Protein AF-A0A2E0BIF6-F1 (afdb_monomer_lite)

Sequence (84 aa):
MVAEPKLVMVLWLDITATADWTEGDEVDPTPFQTVGWLHSSDDHVVKVGNTLDEEKKVYGITAFPRGCVERIQELQLSTSTFPV

Secondary structure (DSSP, 8-state):
-PPPPPEEEEEEEE----SS---GGG--PEEEEEEEEEEEE-SSEEEEEEEE-TT--EEEEEEEEGGGEEEEEE----------

pLDDT: mean 93.01, std 10.63, range [47.41, 98.69]

Foldseek 3Di:
DDDAWFWKKWWFWDQDDDDDDDDPVRDDTDIDIDIATFQDDDQFKTWGAHDADPVRHGDNIDIDGPVGTPDMDTDDDDDDDDDD

Radius of gyration: 16.8 Å; chains: 1; bounding box: 41×22×54 Å

Structure (mmCIF, N/CA/C/O backbone):
data_AF-A0A2E0BIF6-F1
#
_entry.id   AF-A0A2E0BIF6-F1
#
loop_
_atom_site.group_PDB
_atom_site.id
_atom_site.type_symbol
_atom_site.label_atom_id
_atom_site.label_alt_id
_atom_site.label_comp_id
_atom_site.label_asym_id
_atom_site.label_entity_id
_atom_site.label_seq_id
_atom_site.pdbx_PDB_ins_code
_atom_site.Cartn_x
_atom_site.Cartn_y
_atom_site.Cartn_z
_atom_site.occupancy
_atom_site.B_iso_or_equiv
_atom_site.auth_seq_id
_atom_site.auth_comp_id
_atom_site.auth_asym_id
_atom_site.auth_atom_id
_atom_site.pdbx_PDB_model_num
ATOM 1 N N . MET A 1 1 ? -20.925 -1.176 16.778 1.00 47.41 1 MET A N 1
ATOM 2 C CA . MET A 1 1 ? -19.564 -1.618 17.146 1.00 47.41 1 MET A CA 1
ATOM 3 C C . MET A 1 1 ? -18.691 -1.406 15.925 1.00 47.41 1 MET A C 1
ATOM 5 O O . MET A 1 1 ? -19.031 -1.942 14.879 1.00 47.41 1 MET A O 1
ATOM 9 N N . VAL A 1 2 ? -17.674 -0.549 16.014 1.00 58.25 2 VAL A N 1
ATOM 10 C CA . VAL A 1 2 ? -16.717 -0.340 14.917 1.00 58.25 2 VAL A CA 1
ATOM 11 C C . VAL A 1 2 ? -15.775 -1.542 14.915 1.00 58.25 2 VAL A C 1
ATOM 13 O O . VAL A 1 2 ? -15.279 -1.921 15.975 1.00 58.25 2 VAL A O 1
ATOM 16 N N . ALA A 1 3 ? -15.616 -2.202 13.768 1.00 71.81 3 ALA A N 1
ATOM 17 C CA . ALA A 1 3 ? -14.701 -3.333 13.641 1.00 71.81 3 ALA A CA 1
ATOM 18 C C . ALA A 1 3 ? -13.263 -2.870 13.915 1.00 71.81 3 ALA A C 1
ATOM 20 O O . ALA A 1 3 ? -12.900 -1.751 13.553 1.00 71.81 3 ALA A O 1
ATOM 21 N N . GLU A 1 4 ? -12.450 -3.709 14.558 1.00 83.50 4 GLU A N 1
ATOM 22 C CA . GLU A 1 4 ? -11.055 -3.350 14.815 1.00 83.50 4 GLU A CA 1
ATOM 23 C C . GLU A 1 4 ? -10.284 -3.186 13.493 1.00 83.50 4 GLU A C 1
ATOM 25 O O . GLU A 1 4 ? -10.433 -4.024 12.594 1.00 83.50 4 GLU A O 1
ATOM 30 N N . PRO A 1 5 ? -9.481 -2.115 13.342 1.00 89.81 5 PRO A N 1
ATOM 31 C CA . PRO A 1 5 ? -8.692 -1.908 12.137 1.00 89.81 5 PRO A CA 1
ATOM 32 C C . PRO A 1 5 ? -7.655 -3.023 11.984 1.00 89.81 5 PRO A C 1
ATOM 34 O O . PRO A 1 5 ? -6.990 -3.424 12.938 1.00 89.81 5 PRO A O 1
ATOM 37 N N . LYS A 1 6 ? -7.511 -3.524 10.757 1.00 95.75 6 LYS A N 1
ATOM 38 C CA . LYS A 1 6 ? -6.607 -4.631 10.434 1.00 95.75 6 LYS A CA 1
ATOM 39 C C . LYS A 1 6 ? -5.197 -4.115 10.186 1.00 95.75 6 LYS A C 1
ATOM 41 O O . LYS A 1 6 ? -5.016 -3.250 9.329 1.00 95.75 6 LYS A O 1
ATOM 46 N N . LEU A 1 7 ? -4.204 -4.669 10.880 1.00 97.19 7 LEU A N 1
ATOM 47 C CA . LEU A 1 7 ? -2.800 -4.423 10.562 1.00 97.19 7 LEU A CA 1
ATOM 48 C C . LEU A 1 7 ? -2.433 -5.224 9.311 1.00 97.19 7 LEU A C 1
ATOM 50 O O . LEU A 1 7 ? -2.661 -6.432 9.250 1.00 97.19 7 LEU A O 1
ATOM 54 N N . VAL A 1 8 ? -1.871 -4.560 8.309 1.00 98.12 8 VAL A N 1
ATOM 55 C CA . VAL A 1 8 ? -1.503 -5.175 7.035 1.00 98.12 8 VAL A CA 1
ATOM 56 C C . VAL A 1 8 ? -0.096 -4.777 6.617 1.00 98.12 8 VAL A C 1
ATOM 58 O O . VAL A 1 8 ? 0.364 -3.673 6.898 1.00 98.12 8 VAL A O 1
ATOM 61 N N . MET A 1 9 ? 0.564 -5.677 5.898 1.00 98.44 9 MET A N 1
ATOM 62 C CA . MET A 1 9 ? 1.728 -5.394 5.071 1.00 98.44 9 MET A CA 1
ATOM 63 C C . MET A 1 9 ? 1.290 -5.380 3.608 1.00 98.44 9 MET A C 1
ATOM 65 O O . MET A 1 9 ? 0.733 -6.360 3.111 1.00 98.44 9 MET A O 1
ATOM 69 N N . VAL A 1 10 ? 1.542 -4.271 2.925 1.00 98.56 10 VAL A N 1
ATOM 70 C CA . VAL A 1 10 ? 1.295 -4.095 1.495 1.00 98.56 10 VAL A CA 1
ATOM 71 C C . VAL A 1 10 ? 2.623 -4.200 0.766 1.00 98.56 10 VAL A C 1
ATOM 73 O O . VAL A 1 10 ? 3.521 -3.401 1.021 1.00 98.56 10 VAL A O 1
ATOM 76 N N . LEU A 1 11 ? 2.736 -5.178 -0.129 1.00 98.69 11 LEU A N 1
ATOM 77 C CA . LEU A 1 11 ? 3.804 -5.262 -1.118 1.00 98.69 11 LEU A CA 1
ATOM 78 C C . LEU A 1 11 ? 3.329 -4.536 -2.379 1.00 98.69 11 LEU A C 1
ATOM 80 O O . LEU A 1 11 ? 2.253 -4.855 -2.897 1.00 98.69 11 LEU A O 1
ATOM 84 N N . TRP A 1 12 ? 4.101 -3.563 -2.848 1.00 98.56 12 TRP A N 1
ATOM 85 C CA . TRP A 1 12 ? 3.737 -2.727 -3.987 1.00 98.56 12 TRP A CA 1
ATOM 86 C C . TRP A 1 12 ? 4.954 -2.344 -4.829 1.00 98.56 12 TRP A C 1
ATOM 88 O O . TRP A 1 12 ? 6.086 -2.423 -4.358 1.00 98.56 12 TRP A O 1
ATOM 98 N N . LEU A 1 13 ? 4.706 -1.955 -6.075 1.00 98.56 13 LEU A N 1
ATOM 99 C CA . LEU A 1 13 ? 5.710 -1.501 -7.030 1.00 98.56 13 LEU A CA 1
ATOM 100 C C . LEU A 1 13 ? 5.610 0.014 -7.204 1.00 98.56 13 LEU A C 1
ATOM 102 O O . LEU A 1 13 ? 4.530 0.528 -7.507 1.00 98.56 13 LEU A O 1
ATOM 106 N N . ASP A 1 14 ? 6.729 0.711 -7.031 1.00 97.50 14 ASP A N 1
ATOM 107 C CA . ASP A 1 14 ? 6.831 2.133 -7.354 1.00 97.50 14 ASP A CA 1
ATOM 108 C C . ASP A 1 14 ? 7.275 2.347 -8.804 1.00 97.50 14 ASP A C 1
ATOM 110 O O . ASP A 1 14 ? 7.873 1.474 -9.440 1.00 97.50 14 ASP A O 1
ATOM 114 N N . ILE A 1 15 ? 6.983 3.533 -9.325 1.00 96.00 15 ILE A N 1
ATOM 115 C CA . ILE A 1 15 ? 7.378 3.941 -10.666 1.00 96.00 15 ILE A CA 1
ATOM 116 C C . ILE A 1 15 ? 8.859 4.326 -10.640 1.00 96.00 15 ILE A C 1
ATOM 118 O O . ILE A 1 15 ? 9.241 5.342 -10.062 1.00 96.00 15 ILE A O 1
ATOM 122 N N . THR A 1 16 ? 9.689 3.535 -11.316 1.00 95.88 16 THR A N 1
ATOM 123 C CA . THR A 1 16 ? 11.104 3.853 -11.528 1.00 95.88 16 THR A CA 1
ATOM 124 C C . THR A 1 16 ? 11.259 4.726 -12.773 1.00 95.88 16 THR A C 1
ATOM 126 O O . THR A 1 16 ? 10.719 4.411 -13.832 1.00 95.88 16 THR A O 1
ATOM 129 N N . ALA A 1 17 ? 12.021 5.813 -12.661 1.00 94.94 17 ALA A N 1
ATOM 130 C CA . ALA A 1 17 ? 12.442 6.632 -13.793 1.00 94.94 17 ALA A CA 1
ATOM 131 C C . ALA A 1 17 ? 13.940 6.929 -13.681 1.00 94.94 17 ALA A C 1
ATOM 133 O O . ALA A 1 17 ? 14.416 7.318 -12.613 1.00 94.94 17 ALA A O 1
ATOM 134 N N . THR A 1 18 ? 14.672 6.764 -14.780 1.00 95.19 18 THR A N 1
ATOM 135 C CA . THR A 1 18 ? 16.097 7.101 -14.875 1.00 95.19 18 THR A CA 1
ATOM 136 C C . THR A 1 18 ? 16.287 8.388 -15.683 1.00 95.19 18 THR A C 1
ATOM 138 O O . THR A 1 18 ? 15.397 8.826 -16.415 1.00 95.19 18 THR A O 1
ATOM 141 N N . ALA A 1 19 ? 17.433 9.048 -15.503 1.00 95.50 19 ALA A N 1
ATOM 142 C CA . ALA A 1 19 ? 17.787 10.298 -16.187 1.00 95.50 19 ALA A CA 1
ATOM 143 C C . ALA A 1 19 ? 19.140 10.173 -16.909 1.00 95.50 19 ALA A C 1
ATOM 145 O O . ALA A 1 19 ? 19.952 11.100 -16.916 1.00 95.50 19 ALA A O 1
ATOM 146 N N . ASP A 1 20 ? 19.392 8.996 -17.471 1.00 95.25 20 ASP A N 1
ATOM 147 C CA . ASP A 1 20 ? 20.620 8.599 -18.152 1.00 95.25 20 ASP A CA 1
ATOM 148 C C . ASP A 1 20 ? 20.297 7.746 -19.396 1.00 95.25 20 ASP A C 1
ATOM 150 O O . ASP A 1 20 ? 19.215 7.859 -19.973 1.00 95.25 20 ASP A O 1
ATOM 154 N N . TRP A 1 21 ? 21.267 6.955 -19.857 1.00 95.62 21 TRP A N 1
ATOM 155 C CA . TRP A 1 21 ? 21.173 6.131 -21.065 1.00 95.62 21 TRP A CA 1
ATOM 156 C C . TRP A 1 21 ? 20.900 4.651 -20.761 1.00 95.62 21 TRP A C 1
ATOM 158 O O . TRP A 1 21 ? 21.251 3.804 -21.579 1.00 95.62 21 TRP A O 1
ATOM 168 N N . THR A 1 22 ? 20.325 4.333 -19.596 1.00 96.12 22 THR A N 1
ATOM 169 C CA . THR A 1 22 ? 19.887 2.969 -19.262 1.00 96.12 22 THR A CA 1
ATOM 170 C C . THR A 1 22 ? 18.882 2.461 -20.298 1.00 96.12 22 THR A C 1
ATOM 172 O O . THR A 1 22 ? 17.951 3.176 -20.682 1.00 96.12 22 THR A O 1
ATOM 175 N N . GLU A 1 23 ? 19.090 1.235 -20.782 1.00 95.75 23 GLU A N 1
ATOM 176 C CA . GLU A 1 23 ? 18.219 0.619 -21.784 1.00 95.75 23 GLU A CA 1
ATOM 177 C C . GLU A 1 23 ? 16.875 0.201 -21.169 1.00 95.75 23 GLU A C 1
ATOM 179 O O . GLU A 1 23 ? 16.753 -0.028 -19.969 1.00 95.75 23 GLU A O 1
ATOM 184 N N . GLY A 1 24 ? 15.816 0.156 -21.984 1.00 94.06 24 GLY A N 1
ATOM 185 C CA . GLY A 1 24 ? 14.449 -0.012 -21.474 1.00 94.06 24 GLY A CA 1
ATOM 186 C C . GLY A 1 24 ? 14.182 -1.360 -20.795 1.00 94.06 24 GLY A C 1
ATOM 187 O O . GLY A 1 24 ? 13.292 -1.446 -19.957 1.00 94.06 24 GLY A O 1
ATOM 188 N N . ASP A 1 25 ? 14.939 -2.397 -21.142 1.00 95.62 25 ASP A N 1
ATOM 189 C CA . ASP A 1 25 ? 14.914 -3.718 -20.509 1.00 95.62 25 ASP A CA 1
ATOM 190 C C . ASP A 1 25 ? 15.698 -3.778 -19.188 1.00 95.62 25 ASP A C 1
ATOM 192 O O . ASP A 1 25 ? 15.569 -4.751 -18.449 1.00 95.62 25 ASP A O 1
ATOM 196 N N . GLU A 1 26 ? 16.461 -2.733 -18.863 1.00 94.81 26 GLU A N 1
ATOM 197 C CA . GLU A 1 26 ? 17.159 -2.565 -17.586 1.00 94.81 26 GLU A CA 1
ATO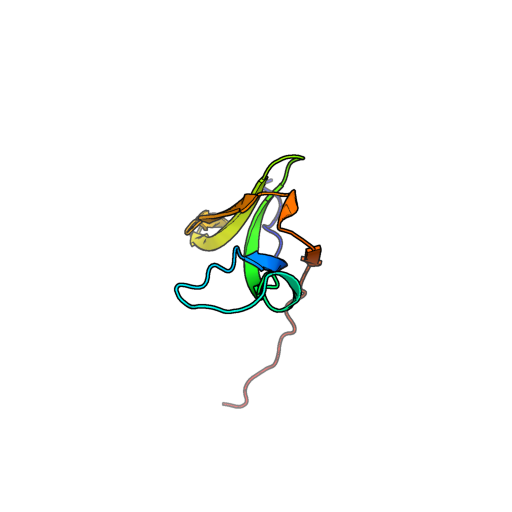M 198 C C . GLU A 1 26 ? 16.351 -1.722 -16.576 1.00 94.81 26 GLU A C 1
ATOM 200 O O . GLU A 1 26 ? 16.778 -1.548 -15.431 1.00 94.81 26 GLU A O 1
ATOM 205 N N . VAL A 1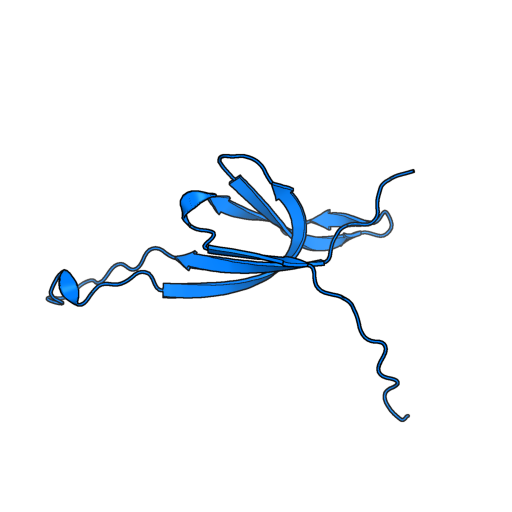 27 ? 15.185 -1.183 -16.969 1.00 96.44 27 VAL A N 1
ATOM 206 C CA . VAL A 1 27 ? 14.337 -0.335 -16.113 1.00 96.44 27 VAL A CA 1
ATOM 207 C C . VAL A 1 27 ? 13.115 -1.101 -15.612 1.00 96.44 27 VAL A C 1
ATOM 209 O O . VAL A 1 27 ? 12.074 -1.149 -16.266 1.00 96.44 27 VAL A O 1
ATOM 212 N N . ASP A 1 28 ? 13.217 -1.615 -14.388 1.00 96.19 28 ASP A N 1
ATOM 213 C CA . ASP A 1 28 ? 12.120 -2.292 -13.694 1.00 96.19 28 ASP A CA 1
ATOM 214 C C . ASP A 1 28 ? 11.499 -1.430 -12.572 1.00 96.19 28 ASP A C 1
ATOM 216 O O . ASP A 1 28 ? 12.193 -0.633 -11.922 1.00 96.19 28 ASP A O 1
ATOM 220 N N . PRO A 1 29 ? 10.194 -1.594 -12.273 1.00 97.38 29 PRO A N 1
ATOM 221 C CA . PRO A 1 29 ? 9.576 -1.037 -11.072 1.00 97.38 29 PRO A CA 1
ATOM 222 C C . PRO A 1 29 ? 10.255 -1.532 -9.789 1.00 97.38 29 PRO A C 1
ATOM 224 O O . PRO A 1 29 ? 10.596 -2.708 -9.658 1.00 97.38 29 PRO A O 1
ATOM 227 N N . THR A 1 30 ? 10.404 -0.650 -8.800 1.00 97.00 30 THR A N 1
ATOM 228 C CA . THR A 1 30 ? 11.070 -1.007 -7.538 1.00 97.00 30 THR A CA 1
ATOM 229 C C . THR A 1 30 ? 10.056 -1.550 -6.521 1.00 97.00 30 THR A C 1
ATOM 231 O O . THR A 1 30 ? 9.073 -0.863 -6.229 1.00 97.00 30 THR A O 1
ATOM 234 N N . PRO A 1 31 ? 10.264 -2.749 -5.940 1.00 97.62 31 PRO A N 1
ATOM 235 C CA . PRO A 1 31 ? 9.359 -3.307 -4.944 1.00 97.62 31 PRO A CA 1
ATOM 236 C C . PRO A 1 31 ? 9.579 -2.698 -3.558 1.00 97.62 31 PRO A C 1
ATOM 238 O O . PRO A 1 31 ? 10.693 -2.662 -3.034 1.00 97.62 31 PRO A O 1
ATOM 241 N N . PHE A 1 32 ? 8.483 -2.312 -2.917 1.00 98.31 32 PHE A N 1
ATOM 242 C CA . PHE A 1 32 ? 8.454 -1.765 -1.570 1.00 98.31 32 PHE A CA 1
ATOM 243 C C . PHE A 1 32 ? 7.432 -2.474 -0.692 1.00 98.31 32 PHE A C 1
ATOM 245 O O . PHE A 1 32 ? 6.469 -3.088 -1.154 1.00 98.31 32 PHE A O 1
ATOM 252 N N . GLN A 1 33 ? 7.651 -2.361 0.615 1.00 98.25 33 GLN A N 1
ATOM 253 C CA . GLN A 1 33 ? 6.726 -2.840 1.629 1.00 98.25 33 GLN A CA 1
ATOM 254 C C . GLN A 1 33 ? 6.289 -1.682 2.515 1.00 98.25 33 GLN A C 1
ATOM 256 O O . GLN A 1 33 ? 7.104 -0.881 2.972 1.00 98.25 33 GLN A O 1
ATOM 261 N N . THR A 1 34 ? 4.994 -1.618 2.794 1.00 98.44 34 THR A N 1
ATOM 262 C CA . THR A 1 34 ? 4.428 -0.686 3.766 1.00 98.44 34 THR A CA 1
ATOM 263 C C . THR A 1 34 ? 3.601 -1.458 4.774 1.00 98.44 34 THR A C 1
ATOM 265 O O . THR A 1 34 ? 2.690 -2.192 4.399 1.00 98.44 34 THR A O 1
ATOM 268 N N . VAL A 1 35 ? 3.909 -1.284 6.058 1.00 98.44 35 VAL A N 1
ATOM 269 C CA . VAL A 1 35 ? 3.111 -1.829 7.159 1.0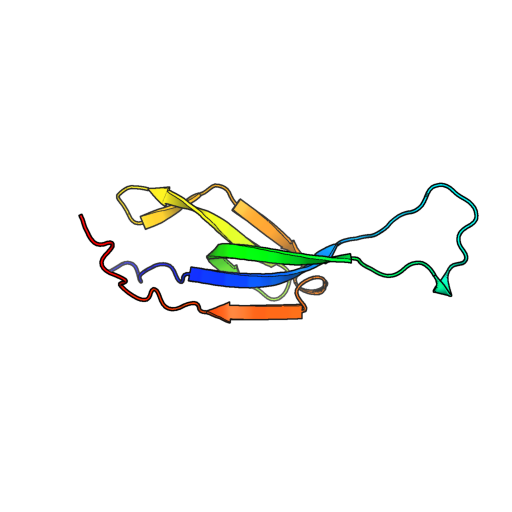0 98.44 35 VAL A CA 1
ATOM 270 C C . VAL A 1 35 ? 2.254 -0.716 7.747 1.00 98.44 35 VAL A C 1
ATOM 272 O O . VAL A 1 35 ? 2.754 0.373 8.026 1.00 98.44 35 VAL A O 1
ATOM 275 N N . GLY A 1 36 ? 0.970 -0.987 7.952 1.00 97.69 36 GLY A N 1
ATOM 276 C CA . GLY A 1 36 ? 0.061 -0.050 8.599 1.00 97.69 36 GLY A CA 1
ATOM 277 C C . GLY A 1 36 ? -1.354 -0.598 8.725 1.00 97.69 36 GLY A C 1
ATOM 278 O O . GLY A 1 36 ? -1.617 -1.771 8.475 1.00 97.69 36 GLY A O 1
ATOM 279 N N . TRP A 1 37 ? -2.277 0.259 9.131 1.00 97.94 37 TRP A N 1
ATOM 280 C CA . TRP A 1 37 ? -3.673 -0.084 9.362 1.00 97.94 37 TRP A CA 1
ATOM 281 C C . TRP A 1 37 ? -4.486 0.095 8.083 1.00 97.94 37 TRP A C 1
ATOM 283 O O . TRP A 1 37 ? -4.496 1.178 7.493 1.00 97.94 37 TRP A O 1
ATOM 293 N N . LEU A 1 38 ? -5.178 -0.957 7.644 1.00 97.75 38 LEU A N 1
ATOM 294 C CA . LEU A 1 38 ? -6.034 -0.904 6.463 1.00 97.75 38 LEU A CA 1
ATOM 295 C C . LEU A 1 38 ? -7.204 0.055 6.716 1.00 97.75 38 LEU A C 1
ATOM 297 O O . LEU A 1 38 ? -8.065 -0.216 7.550 1.00 97.75 38 LEU A O 1
ATOM 301 N N . HIS A 1 39 ? -7.243 1.157 5.969 1.00 97.69 39 HIS A N 1
ATOM 302 C CA . HIS A 1 39 ? -8.341 2.121 6.015 1.00 97.69 39 HIS A CA 1
ATOM 303 C C . HIS A 1 39 ? -9.465 1.713 5.055 1.00 97.69 39 HIS A C 1
ATOM 305 O O . HIS A 1 39 ? -10.631 1.663 5.434 1.00 97.69 39 HIS A O 1
ATOM 311 N N . SER A 1 40 ? -9.126 1.435 3.793 1.00 97.19 40 SER A N 1
ATOM 312 C CA . SER A 1 40 ? -10.088 1.025 2.762 1.00 97.19 40 SER A CA 1
ATOM 313 C C . SER A 1 40 ? -9.385 0.358 1.582 1.00 97.19 40 SER A C 1
ATOM 315 O O . SER A 1 40 ? -8.222 0.647 1.311 1.00 97.19 40 SER A O 1
ATOM 317 N N . SER A 1 41 ? -10.105 -0.482 0.845 1.00 97.56 41 SER A N 1
ATOM 318 C CA . SER A 1 41 ? -9.642 -1.069 -0.413 1.00 97.56 41 SER A CA 1
ATOM 319 C C . SER A 1 41 ? -10.823 -1.199 -1.362 1.00 97.56 41 SER A C 1
ATOM 321 O O . SER A 1 41 ? -11.855 -1.745 -0.975 1.00 97.56 41 SER A O 1
ATOM 323 N N . ASP A 1 42 ? -10.648 -0.733 -2.589 1.00 97.56 42 ASP A N 1
ATOM 324 C CA . ASP A 1 42 ? -11.573 -0.937 -3.700 1.00 97.56 42 ASP A CA 1
ATOM 325 C C . ASP A 1 42 ? -10.800 -1.384 -4.955 1.00 97.56 42 ASP A C 1
ATOM 327 O O . ASP A 1 42 ? -9.607 -1.706 -4.885 1.00 97.56 42 ASP A O 1
ATOM 331 N N . ASP A 1 43 ? -11.487 -1.448 -6.095 1.00 98.00 43 ASP A N 1
ATOM 332 C CA . ASP A 1 43 ? -10.914 -1.910 -7.364 1.00 98.00 43 ASP A CA 1
ATOM 333 C C . ASP A 1 43 ? -9.859 -0.950 -7.944 1.00 98.00 43 ASP A C 1
ATOM 335 O O . ASP A 1 43 ? -9.092 -1.329 -8.829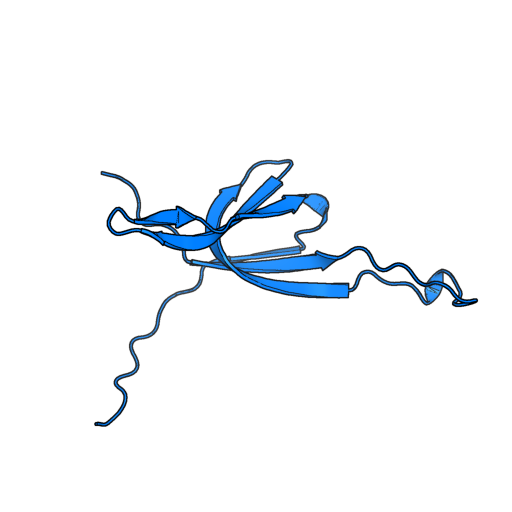 1.00 98.00 43 ASP A O 1
ATOM 339 N N . HIS A 1 44 ? -9.774 0.281 -7.436 1.00 98.12 44 HIS A N 1
ATOM 340 C CA . HIS A 1 44 ? -8.890 1.325 -7.947 1.00 98.12 44 HIS A CA 1
ATOM 341 C C . HIS A 1 44 ? -7.803 1.734 -6.961 1.00 98.12 44 HIS A C 1
ATOM 343 O O . HIS A 1 44 ? -6.704 2.090 -7.389 1.00 98.12 44 HIS A O 1
ATOM 349 N N . VAL A 1 45 ? -8.082 1.703 -5.660 1.00 98.50 45 VAL A N 1
ATOM 350 C CA . VAL A 1 45 ? -7.205 2.251 -4.628 1.00 98.50 45 VAL A CA 1
ATOM 351 C C . VAL A 1 45 ? -7.202 1.388 -3.367 1.00 98.50 45 VAL A C 1
ATOM 353 O O . VAL A 1 45 ? -8.236 0.960 -2.853 1.00 98.50 45 VAL A O 1
ATOM 356 N N . VAL A 1 46 ? -6.008 1.226 -2.800 1.00 98.56 46 VAL A N 1
ATOM 357 C CA . VAL A 1 46 ? -5.781 0.703 -1.449 1.00 98.56 46 VAL A CA 1
ATOM 358 C C . VAL A 1 46 ? -5.284 1.846 -0.569 1.00 98.56 46 VAL A C 1
ATOM 360 O O . VAL A 1 46 ? -4.358 2.559 -0.946 1.00 98.56 46 VAL A O 1
ATOM 363 N N . LYS A 1 47 ? -5.882 2.039 0.610 1.00 98.62 47 LYS A N 1
ATOM 364 C CA . LYS A 1 47 ? -5.468 3.060 1.585 1.00 98.62 47 LYS A CA 1
ATOM 365 C C . LYS A 1 47 ? -5.029 2.404 2.882 1.00 98.62 47 LYS A C 1
ATOM 367 O O . LYS A 1 47 ? -5.798 1.659 3.494 1.00 98.62 47 LYS A O 1
ATOM 372 N N . VAL A 1 48 ? -3.824 2.741 3.322 1.00 98.50 48 VAL A N 1
ATOM 373 C CA . VAL A 1 48 ? -3.242 2.281 4.586 1.00 98.50 48 VAL A CA 1
ATOM 374 C C . VAL A 1 48 ? -2.776 3.495 5.373 1.00 98.50 48 VAL A C 1
ATOM 376 O O . VAL A 1 48 ? -2.145 4.379 4.805 1.00 98.50 48 VAL A O 1
ATOM 379 N N . GLY A 1 49 ? -3.107 3.561 6.660 1.00 98.25 49 GLY A N 1
ATOM 380 C CA . GLY A 1 49 ? -2.625 4.615 7.550 1.00 98.25 49 GLY A CA 1
ATOM 381 C C . GLY A 1 49 ? -1.585 4.121 8.540 1.00 98.25 49 GLY A C 1
ATOM 382 O O . GLY A 1 49 ? -1.587 2.958 8.939 1.00 98.25 49 GLY A O 1
ATOM 383 N N . ASN A 1 50 ? -0.702 5.018 8.958 1.00 97.62 50 ASN A N 1
ATOM 384 C CA . ASN A 1 50 ? 0.366 4.712 9.909 1.00 97.62 50 ASN A CA 1
ATOM 385 C C . ASN A 1 50 ? 0.007 5.025 11.373 1.00 97.62 50 ASN A C 1
ATOM 387 O O . ASN A 1 50 ? 0.767 4.669 12.269 1.00 97.62 50 ASN A O 1
ATOM 391 N N . THR A 1 51 ? -1.138 5.666 11.626 1.00 97.38 51 THR A N 1
ATOM 392 C CA . THR A 1 51 ? -1.515 6.167 12.956 1.00 97.38 51 THR A CA 1
ATOM 393 C C . THR A 1 51 ? -2.967 5.816 13.278 1.00 97.38 51 THR A C 1
ATOM 395 O O . THR A 1 51 ? -3.833 5.935 12.412 1.00 97.38 51 THR A O 1
ATOM 398 N N . LEU A 1 52 ? -3.234 5.415 14.524 1.00 96.06 52 LEU A N 1
ATOM 399 C CA . LEU A 1 52 ? -4.578 5.290 15.098 1.00 96.06 52 LEU A CA 1
ATOM 400 C C . LEU A 1 52 ? -4.769 6.360 16.180 1.00 96.06 52 LEU A C 1
ATOM 402 O O . LEU A 1 52 ? -3.831 6.613 16.935 1.00 96.06 52 LEU A O 1
ATOM 406 N N . ASP A 1 53 ? -5.954 6.965 16.275 1.00 95.44 53 ASP A N 1
ATOM 407 C CA . ASP A 1 53 ? -6.336 7.766 17.450 1.00 95.44 53 ASP A CA 1
ATOM 408 C C . ASP A 1 53 ? -6.921 6.896 18.582 1.00 95.44 53 ASP A C 1
ATOM 410 O O . ASP A 1 53 ? -6.982 5.667 18.485 1.00 95.44 53 ASP A O 1
ATOM 414 N N . GLU A 1 54 ? -7.357 7.541 19.669 1.00 94.50 54 GLU A N 1
ATOM 415 C CA . GLU A 1 54 ? -7.970 6.882 20.833 1.00 94.50 54 GLU A CA 1
ATOM 416 C C . GLU A 1 54 ? -9.251 6.101 20.479 1.00 94.50 54 GLU A C 1
ATOM 418 O O . GLU A 1 54 ? -9.587 5.121 21.145 1.00 94.50 54 GLU A O 1
ATOM 423 N N . GLU A 1 55 ? -9.935 6.483 19.397 1.00 93.56 55 GLU A N 1
ATOM 424 C CA . GLU A 1 55 ? -11.136 5.822 18.879 1.00 93.56 55 GLU A CA 1
ATOM 425 C C . GLU A 1 55 ? -10.819 4.774 17.794 1.00 93.56 55 GLU A C 1
ATOM 427 O O . GLU A 1 55 ? -11.729 4.233 17.161 1.00 93.56 55 GLU A O 1
ATOM 432 N N . LYS A 1 56 ? -9.535 4.444 17.586 1.00 93.06 56 LYS A N 1
ATOM 433 C CA . LYS A 1 56 ? -9.035 3.525 16.547 1.00 93.06 56 LYS A CA 1
ATOM 434 C C . LYS A 1 56 ? -9.325 3.991 15.114 1.00 93.06 56 LYS A C 1
ATOM 436 O O . LYS A 1 56 ? -9.377 3.170 14.194 1.00 93.06 56 LYS A O 1
ATOM 441 N N . LYS A 1 57 ? -9.493 5.292 14.882 1.00 95.31 57 LYS A N 1
ATOM 442 C CA . LYS A 1 57 ? -9.618 5.846 13.532 1.00 95.31 57 LYS A CA 1
ATOM 443 C C . LYS A 1 57 ? -8.245 5.989 12.882 1.00 95.31 57 LYS A C 1
ATOM 445 O O . LYS A 1 57 ? -7.279 6.388 13.524 1.00 95.31 57 LYS A O 1
ATOM 450 N N . VAL A 1 58 ? -8.171 5.650 11.597 1.00 97.19 58 VAL A N 1
ATOM 451 C CA . VAL A 1 58 ? -6.916 5.546 10.842 1.00 97.19 58 VAL A CA 1
ATOM 452 C C . VAL A 1 58 ? -6.534 6.893 10.208 1.00 97.19 58 VAL A C 1
ATOM 454 O O . VAL A 1 58 ? -7.324 7.473 9.461 1.00 97.19 58 VAL A O 1
ATOM 457 N N . TYR A 1 59 ? -5.304 7.358 10.455 1.00 97.69 59 TYR A N 1
ATOM 458 C CA . TYR A 1 59 ? -4.705 8.586 9.906 1.00 97.69 59 TYR A CA 1
ATOM 459 C C . TYR A 1 59 ? -3.312 8.329 9.314 1.00 97.69 59 TYR A C 1
ATOM 461 O O . TYR A 1 59 ? -2.789 7.215 9.371 1.00 97.69 59 TYR A O 1
ATOM 469 N N . GLY A 1 60 ? -2.713 9.378 8.734 1.00 97.75 60 GLY A N 1
ATOM 470 C CA . GLY A 1 60 ? -1.414 9.290 8.063 1.00 97.75 60 GLY A CA 1
ATOM 471 C C . GLY A 1 60 ? -1.487 8.361 6.856 1.00 97.75 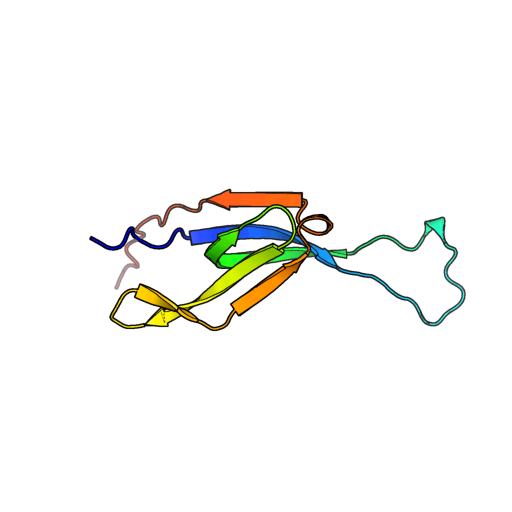60 GLY A C 1
ATOM 472 O O . GLY A 1 60 ? -0.774 7.365 6.791 1.00 97.75 60 GLY A O 1
ATOM 473 N N . ILE A 1 61 ? -2.438 8.649 5.963 1.00 98.44 61 ILE A N 1
ATOM 474 C CA . ILE A 1 61 ? -2.836 7.772 4.862 1.00 98.44 61 ILE A CA 1
ATOM 475 C C . ILE A 1 61 ? -1.812 7.804 3.726 1.00 98.44 61 ILE A C 1
ATOM 477 O O . ILE A 1 61 ? -1.551 8.857 3.147 1.00 98.44 61 ILE A O 1
ATOM 481 N N . THR A 1 62 ? -1.346 6.625 3.334 1.00 98.44 62 THR A N 1
ATOM 482 C CA . THR A 1 62 ? -0.768 6.345 2.020 1.00 98.44 62 THR A CA 1
ATOM 483 C C . THR A 1 62 ? -1.847 5.718 1.138 1.00 98.44 62 THR A C 1
ATOM 485 O O . THR A 1 62 ? -2.557 4.803 1.565 1.00 98.44 62 THR A O 1
ATOM 488 N N . ALA A 1 63 ? -1.996 6.223 -0.087 1.00 98.44 63 ALA A N 1
ATOM 489 C CA . ALA A 1 63 ? -2.939 5.707 -1.073 1.00 98.44 63 ALA A CA 1
ATOM 490 C C . ALA A 1 63 ? -2.172 5.102 -2.252 1.00 98.44 63 ALA A C 1
ATOM 492 O O . ALA A 1 63 ? -1.437 5.804 -2.940 1.00 98.44 63 ALA A O 1
ATOM 493 N N . PHE A 1 64 ? -2.370 3.809 -2.484 1.00 98.38 64 PHE A N 1
ATOM 494 C CA . PHE A 1 64 ? -1.757 3.057 -3.570 1.00 98.38 64 PHE A CA 1
ATOM 495 C C . PHE A 1 64 ? -2.783 2.860 -4.685 1.00 98.38 64 PHE A C 1
ATOM 497 O O . PHE A 1 64 ? -3.890 2.388 -4.395 1.00 98.38 64 PHE A O 1
ATOM 504 N N . PRO A 1 65 ? -2.453 3.148 -5.954 1.00 98.38 65 PRO A N 1
ATOM 505 C CA . PRO A 1 65 ? -3.213 2.614 -7.074 1.00 98.38 65 PRO A CA 1
ATOM 506 C C . PRO A 1 65 ? -3.253 1.086 -6.978 1.00 98.38 65 PRO A C 1
ATOM 508 O O . PRO A 1 65 ? -2.225 0.448 -6.756 1.00 98.38 65 PRO A O 1
ATOM 511 N N . ARG A 1 66 ? -4.429 0.477 -7.150 1.00 98.12 66 ARG A N 1
ATOM 512 C CA . ARG A 1 66 ? -4.613 -0.972 -6.979 1.00 98.12 66 ARG A CA 1
ATOM 513 C C . ARG A 1 66 ? -3.686 -1.784 -7.881 1.00 98.12 66 ARG A C 1
ATOM 515 O O . ARG A 1 66 ? -3.195 -2.817 -7.441 1.00 98.12 66 ARG A O 1
ATOM 522 N N . GLY A 1 67 ? -3.422 -1.288 -9.092 1.00 98.00 67 GLY A N 1
ATOM 523 C CA . GLY A 1 67 ? -2.520 -1.913 -10.063 1.00 98.00 67 GLY A CA 1
ATOM 524 C C . GLY A 1 67 ? -1.047 -1.936 -9.648 1.00 98.00 67 GLY A C 1
ATOM 525 O O . GLY A 1 67 ? -0.299 -2.737 -10.185 1.00 98.00 67 GLY A O 1
ATOM 526 N N . CYS A 1 68 ? -0.638 -1.111 -8.681 1.00 98.06 68 CYS A N 1
ATOM 527 C CA . CYS A 1 68 ? 0.710 -1.147 -8.115 1.00 98.06 68 CYS A CA 1
ATOM 528 C C . CYS A 1 68 ? 0.821 -2.128 -6.939 1.00 98.06 68 CYS A C 1
ATOM 530 O O . CYS A 1 68 ? 1.918 -2.343 -6.440 1.00 98.06 68 CYS A O 1
ATOM 532 N N . VAL A 1 69 ? -0.291 -2.683 -6.440 1.00 98.50 69 VAL A N 1
ATOM 533 C CA . VAL A 1 69 ? -0.304 -3.543 -5.249 1.00 98.50 69 VAL A CA 1
ATOM 534 C C . VAL A 1 69 ? -0.235 -5.012 -5.647 1.00 98.50 69 VAL A C 1
ATOM 536 O O . VAL A 1 69 ? -1.243 -5.608 -6.027 1.00 98.50 69 VAL A O 1
ATOM 539 N N . GLU A 1 70 ? 0.930 -5.614 -5.435 1.00 98.31 70 GLU A N 1
ATOM 540 C CA . GLU A 1 70 ? 1.194 -7.035 -5.672 1.00 98.31 70 GLU A CA 1
ATOM 541 C C . GLU A 1 70 ? 0.480 -7.924 -4.648 1.00 98.31 70 GLU A C 1
ATOM 543 O O . GLU A 1 70 ? -0.123 -8.948 -4.977 1.00 98.31 70 GLU A O 1
ATOM 548 N N . ARG A 1 71 ? 0.535 -7.543 -3.364 1.00 98.31 71 ARG A N 1
ATOM 549 C CA . ARG A 1 71 ? -0.004 -8.369 -2.278 1.00 98.31 71 ARG A CA 1
ATOM 550 C C . ARG A 1 71 ? -0.371 -7.547 -1.052 1.00 98.31 71 ARG A C 1
ATOM 552 O O . ARG A 1 71 ? 0.329 -6.612 -0.682 1.00 98.31 71 ARG A O 1
ATOM 559 N N . ILE A 1 72 ? -1.434 -7.969 -0.370 1.00 98.31 72 ILE A N 1
ATOM 560 C CA . ILE A 1 72 ? -1.800 -7.487 0.966 1.00 98.31 72 ILE A CA 1
ATOM 561 C C . ILE A 1 72 ? -1.794 -8.692 1.907 1.00 98.31 72 ILE A C 1
ATOM 563 O O . ILE A 1 72 ? -2.457 -9.695 1.637 1.00 98.31 72 ILE A O 1
ATOM 567 N N . GLN A 1 73 ? -1.036 -8.609 2.997 1.00 98.06 73 GLN A N 1
ATOM 568 C CA . GLN A 1 73 ? -0.963 -9.639 4.029 1.00 98.06 73 GLN A CA 1
ATOM 569 C C . GLN A 1 73 ? -1.434 -9.069 5.364 1.00 98.06 73 GLN A C 1
ATOM 571 O O . GLN A 1 73 ? -0.865 -8.099 5.852 1.00 98.06 73 GLN A O 1
ATOM 576 N N . GLU A 1 74 ? -2.453 -9.681 5.966 1.00 96.81 74 GLU A N 1
ATOM 577 C CA . GLU A 1 74 ? -2.862 -9.361 7.335 1.00 96.81 74 GLU A CA 1
ATOM 578 C C . GLU A 1 74 ? -1.791 -9.855 8.322 1.00 96.81 74 GLU A C 1
ATOM 580 O O . GLU A 1 74 ? -1.312 -10.98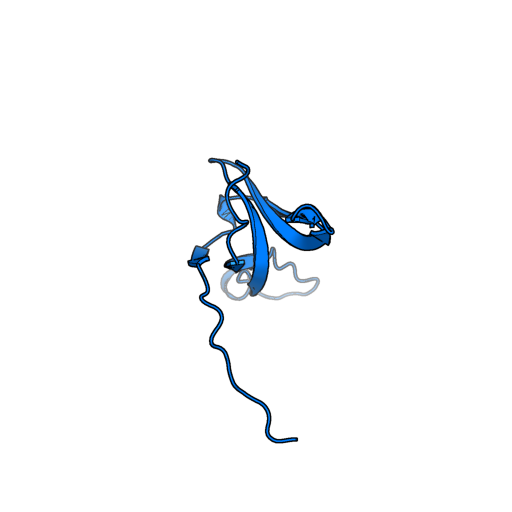8 8.215 1.00 96.81 74 GLU A O 1
ATOM 585 N N . LEU A 1 75 ? -1.387 -8.989 9.252 1.00 95.25 75 LEU A N 1
ATOM 586 C CA . LEU A 1 75 ? -0.373 -9.272 10.262 1.00 95.25 75 LEU A CA 1
ATOM 587 C C . LEU A 1 75 ? -1.033 -9.535 11.614 1.00 95.25 75 LEU A C 1
ATOM 589 O O . LEU A 1 75 ? -1.993 -8.870 11.995 1.00 95.25 75 LEU A O 1
ATOM 593 N N . GLN A 1 76 ? -0.472 -10.482 12.360 1.00 89.62 76 GLN A N 1
ATOM 594 C CA . GLN A 1 76 ? -0.879 -10.791 13.727 1.00 89.62 76 GLN A CA 1
ATOM 595 C C . GLN A 1 76 ? 0.216 -10.313 14.681 1.00 89.62 76 GLN A C 1
ATOM 597 O O . GLN A 1 76 ? 1.394 -10.612 14.479 1.00 89.62 76 GLN A O 1
ATOM 602 N N . LEU A 1 77 ? -0.161 -9.558 15.712 1.00 81.12 77 LEU A N 1
ATOM 603 C CA . LEU A 1 77 ? 0.775 -9.115 16.741 1.00 81.12 77 LEU A CA 1
ATOM 604 C C . LEU A 1 77 ? 1.095 -10.291 17.669 1.00 81.12 77 LEU A C 1
ATOM 606 O O . LEU A 1 77 ? 0.203 -10.850 18.302 1.00 81.12 77 LEU A O 1
ATOM 610 N N . SER A 1 78 ? 2.372 -10.656 17.770 1.00 82.81 78 SER A N 1
ATOM 611 C CA . SER A 1 78 ? 2.840 -11.605 18.780 1.00 82.81 78 SER A CA 1
ATOM 612 C C . SER A 1 78 ? 3.300 -10.855 20.026 1.00 82.81 78 SER A C 1
ATOM 614 O O . SER A 1 78 ? 4.210 -10.025 19.950 1.00 82.81 78 SER A O 1
ATOM 616 N N . THR A 1 79 ? 2.730 -11.170 21.185 1.00 77.44 79 THR A N 1
ATOM 617 C CA . THR A 1 79 ? 3.184 -10.599 22.455 1.00 77.44 79 THR A CA 1
ATOM 618 C C . THR A 1 79 ? 4.511 -11.238 22.850 1.00 77.44 79 THR A C 1
ATOM 620 O O . THR A 1 79 ? 4.553 -12.395 23.261 1.00 77.44 79 THR A O 1
ATOM 623 N N . SER A 1 80 ? 5.600 -10.484 22.724 1.00 72.94 80 SER A N 1
ATOM 624 C CA . SER A 1 80 ? 6.899 -10.855 23.287 1.00 72.94 80 SER A CA 1
ATOM 625 C C . SER A 1 80 ? 7.116 -10.011 24.533 1.00 72.94 80 SER A C 1
ATOM 627 O O . SER A 1 80 ? 7.139 -8.784 24.453 1.00 72.94 80 SER A O 1
ATOM 629 N N . THR A 1 81 ? 7.219 -10.645 25.698 1.00 69.88 81 THR A N 1
ATOM 630 C CA . THR A 1 81 ? 7.574 -9.936 26.929 1.00 69.88 81 THR A CA 1
ATOM 631 C C . THR A 1 81 ? 9.059 -9.600 26.853 1.00 69.88 81 THR A C 1
ATOM 633 O O . THR A 1 81 ? 9.894 -10.503 26.828 1.00 69.88 81 THR A O 1
ATOM 636 N N . PHE A 1 82 ? 9.399 -8.315 26.783 1.00 60.25 82 PHE A N 1
ATOM 637 C CA . PHE A 1 82 ? 10.785 -7.901 26.969 1.00 60.25 82 PHE A CA 1
ATOM 638 C C . PHE A 1 82 ? 11.159 -8.148 28.438 1.00 60.25 82 PHE A C 1
ATOM 640 O O . PHE A 1 82 ? 10.398 -7.728 29.316 1.00 60.25 82 PHE A O 1
ATOM 647 N N . PRO A 1 83 ? 12.265 -8.854 28.734 1.00 60.91 83 PRO A N 1
ATOM 648 C CA . PRO A 1 83 ? 12.756 -8.938 30.100 1.00 60.91 83 PRO A CA 1
ATOM 649 C C . PRO A 1 83 ? 13.124 -7.526 30.571 1.00 60.91 83 PRO A C 1
ATOM 651 O O . PRO A 1 83 ? 13.801 -6.790 29.851 1.00 60.91 83 PRO A O 1
ATOM 654 N N . VAL A 1 84 ? 12.606 -7.161 31.746 1.00 65.25 84 VAL A N 1
ATOM 655 C CA . VAL A 1 84 ? 12.942 -5.927 32.473 1.00 65.25 84 VAL A CA 1
ATOM 656 C C . VAL A 1 84 ? 14.335 -6.053 33.073 1.00 65.25 84 VAL A C 1
ATOM 658 O O . VAL A 1 84 ? 14.634 -7.151 33.599 1.00 65.25 84 VAL A O 1
#